Protein AF-A0A7T8KEN3-F1 (afdb_monomer)

Solvent-accessible surface area (backbone atoms only — not comparable to full-atom values): 2972 Å² total; per-residue (Å²): 117,75,66,60,59,56,50,50,52,54,54,41,47,74,73,69,48,52,72,70,56,46,33,66,74,68,73,47,58,64,70,59,54,51,53,53,51,52,54,51,55,55,49,57,57,61,76,74,115

Organism: Caligus rogercresseyi (NCBI:txid217165)

Secondary structure (DSSP, 8-state):
-HHHHHHHHHHHHHTT--HHHHHHHHT--HHHHHHHHHHHHHHHHHTT-

Sequence (49 aa):
MEQEKRSAIIVLARAGRTTSEIIKTTKLPRSKVFRVLNRHYKQCYQDTL

Structure (mmCIF, N/CA/C/O backbone):
data_AF-A0A7T8KEN3-F1
#
_entry.id   AF-A0A7T8KEN3-F1
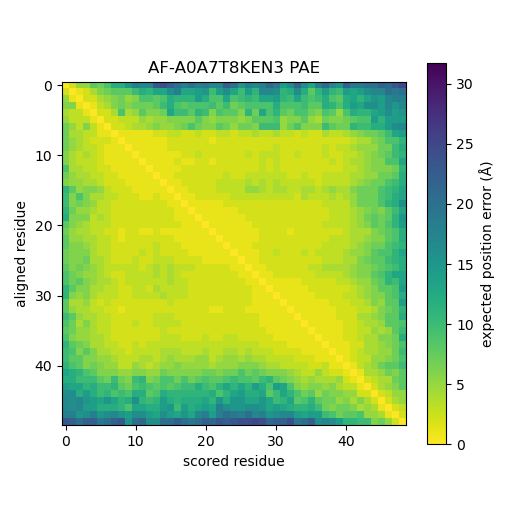#
loop_
_atom_site.group_PDB
_atom_site.id
_atom_site.type_symbol
_atom_site.label_atom_id
_atom_site.label_alt_id
_atom_site.label_comp_id
_atom_site.label_asym_id
_atom_site.label_entity_id
_atom_site.label_seq_id
_atom_site.pdbx_PDB_ins_code
_atom_site.Cartn_x
_atom_site.Cartn_y
_atom_site.Cartn_z
_atom_site.occupancy
_atom_site.B_iso_or_equiv
_atom_site.auth_seq_id
_atom_site.auth_comp_id
_atom_site.auth_asym_id
_atom_site.auth_atom_id
_atom_site.pdbx_PDB_model_num
ATOM 1 N N . MET A 1 1 ? 3.866 13.559 10.987 1.00 61.16 1 MET A N 1
ATOM 2 C CA . MET A 1 1 ? 2.59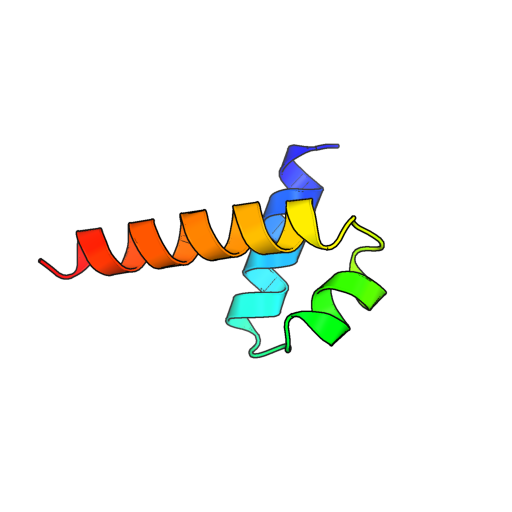8 12.795 10.925 1.00 61.16 1 MET A CA 1
ATOM 3 C C . MET A 1 1 ? 2.160 12.352 9.524 1.00 61.16 1 MET A C 1
ATOM 5 O O . MET A 1 1 ? 2.007 11.152 9.324 1.00 61.16 1 MET A O 1
ATOM 9 N N . GLU A 1 2 ? 1.900 13.226 8.537 1.00 60.28 2 GLU A N 1
ATOM 10 C CA . GLU A 1 2 ? 1.345 12.747 7.245 1.00 60.28 2 GLU A CA 1
ATOM 11 C C . GLU A 1 2 ? 2.390 12.120 6.299 1.00 60.28 2 GLU A C 1
ATOM 13 O O . GLU A 1 2 ? 2.081 11.203 5.535 1.00 60.28 2 GLU A O 1
ATOM 18 N N . GLN A 1 3 ? 3.639 12.576 6.387 1.00 63.41 3 GLN A N 1
ATOM 19 C CA . GLN A 1 3 ? 4.755 12.084 5.575 1.00 63.41 3 GLN A CA 1
ATOM 20 C C . GLN A 1 3 ? 5.180 10.662 5.977 1.00 63.41 3 GLN A C 1
ATOM 22 O O . GLN A 1 3 ? 5.371 9.809 5.114 1.00 63.41 3 GLN A O 1
ATOM 27 N N . GLU A 1 4 ? 5.184 10.363 7.277 1.00 67.31 4 GLU A N 1
ATOM 28 C CA . GLU A 1 4 ? 5.507 9.039 7.834 1.00 67.31 4 GLU A CA 1
ATOM 29 C C . GLU A 1 4 ? 4.548 7.951 7.330 1.00 67.31 4 GLU A C 1
ATOM 31 O O . GLU A 1 4 ? 4.961 6.853 6.959 1.00 67.31 4 GLU A O 1
ATOM 36 N N . LYS A 1 5 ? 3.256 8.285 7.214 1.00 67.12 5 LYS A N 1
ATOM 37 C CA . LYS A 1 5 ? 2.230 7.370 6.697 1.00 67.12 5 LYS A CA 1
ATOM 38 C C . LYS A 1 5 ? 2.401 7.062 5.205 1.00 67.12 5 LYS A C 1
ATOM 40 O O . LYS A 1 5 ? 2.060 5.963 4.773 1.00 67.12 5 LYS A O 1
ATOM 45 N N . ARG A 1 6 ? 2.936 8.001 4.410 1.00 73.19 6 ARG A N 1
ATOM 46 C CA . ARG A 1 6 ? 3.272 7.756 2.993 1.00 73.19 6 ARG A CA 1
ATOM 47 C C . ARG A 1 6 ? 4.491 6.844 2.867 1.00 73.19 6 ARG A C 1
ATOM 49 O O . ARG A 1 6 ? 4.457 5.927 2.051 1.00 73.19 6 ARG A O 1
ATOM 56 N N . SER A 1 7 ? 5.504 7.043 3.711 1.00 78.69 7 SER A N 1
ATOM 57 C CA . SER A 1 7 ? 6.674 6.160 3.761 1.00 78.69 7 SER A CA 1
ATOM 58 C C . SER A 1 7 ? 6.296 4.728 4.137 1.00 78.69 7 SER A C 1
ATOM 60 O O . SER A 1 7 ? 6.751 3.800 3.478 1.00 78.69 7 SER A O 1
ATOM 62 N N . ALA A 1 8 ? 5.395 4.529 5.105 1.00 88.12 8 ALA A N 1
ATOM 63 C CA . ALA A 1 8 ? 4.952 3.190 5.502 1.00 88.12 8 ALA A CA 1
ATOM 64 C C . ALA A 1 8 ? 4.306 2.395 4.347 1.00 88.12 8 ALA A C 1
ATOM 66 O O . ALA A 1 8 ? 4.591 1.211 4.184 1.00 88.12 8 ALA A O 1
ATOM 67 N N . ILE A 1 9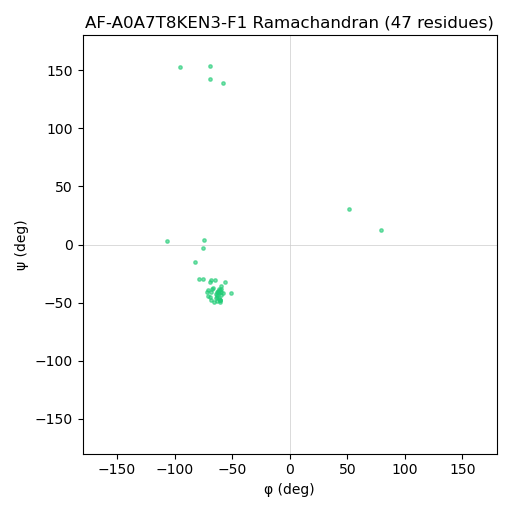 ? 3.482 3.042 3.508 1.00 89.88 9 ILE A N 1
ATOM 68 C CA . ILE A 1 9 ? 2.878 2.401 2.325 1.00 89.88 9 ILE A CA 1
ATOM 69 C C . ILE A 1 9 ? 3.964 1.915 1.356 1.00 89.88 9 ILE A C 1
ATOM 71 O O . ILE A 1 9 ? 3.905 0.777 0.898 1.00 89.88 9 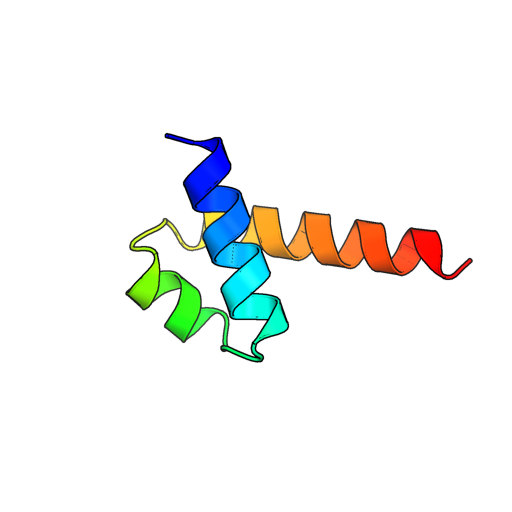ILE A O 1
ATOM 75 N N . ILE A 1 10 ? 4.949 2.767 1.050 1.00 90.19 10 ILE A N 1
ATOM 76 C CA . ILE A 1 10 ? 6.017 2.444 0.092 1.00 90.19 10 ILE A CA 1
ATOM 77 C C . ILE A 1 10 ? 6.932 1.346 0.643 1.00 90.19 10 ILE A C 1
ATOM 79 O O . ILE A 1 10 ? 7.290 0.433 -0.095 1.00 90.19 10 ILE A O 1
ATOM 83 N N . VAL A 1 11 ? 7.274 1.389 1.934 1.00 91.56 11 VAL A N 1
ATOM 84 C CA . VAL A 1 11 ? 8.091 0.351 2.584 1.00 91.56 11 VAL A CA 1
ATOM 85 C C . VAL A 1 11 ? 7.403 -1.012 2.505 1.00 91.56 11 VAL A C 1
ATOM 87 O O . VAL A 1 11 ? 8.024 -1.985 2.085 1.00 91.56 11 VAL A O 1
ATOM 90 N N . LEU A 1 12 ? 6.109 -1.086 2.832 1.00 91.12 12 LEU A N 1
ATOM 91 C CA . LEU A 1 12 ? 5.355 -2.340 2.753 1.00 91.12 12 LEU A CA 1
ATOM 92 C C . LEU A 1 12 ? 5.196 -2.833 1.307 1.00 91.12 12 LEU A C 1
ATOM 94 O O . LEU A 1 12 ? 5.291 -4.034 1.062 1.00 91.12 12 LEU A O 1
ATOM 98 N N . ALA A 1 13 ? 5.000 -1.921 0.351 1.00 90.06 13 ALA A N 1
ATOM 99 C CA . ALA A 1 13 ? 4.932 -2.263 -1.068 1.00 90.06 13 ALA A CA 1
ATOM 100 C C . ALA A 1 13 ? 6.257 -2.840 -1.588 1.00 90.06 13 ALA A C 1
ATOM 102 O O . ALA A 1 13 ? 6.254 -3.850 -2.285 1.00 90.06 13 ALA A O 1
ATOM 103 N N . ARG A 1 14 ? 7.393 -2.245 -1.198 1.00 88.38 14 ARG A N 1
ATOM 104 C CA . ARG A 1 14 ? 8.739 -2.752 -1.521 1.00 88.38 14 ARG A CA 1
ATOM 105 C C . ARG A 1 14 ? 9.031 -4.102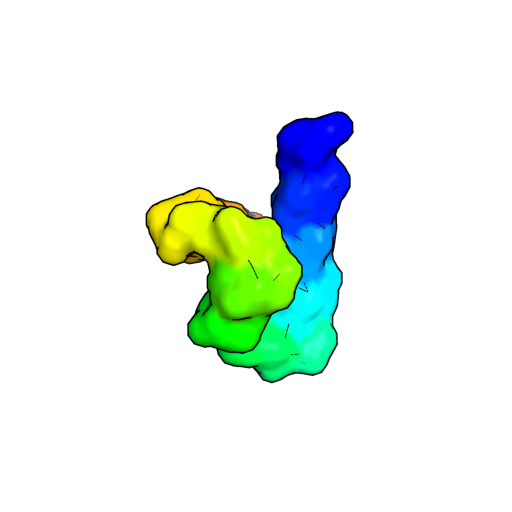 -0.870 1.00 88.38 14 ARG A C 1
ATOM 107 O O . ARG A 1 14 ? 9.738 -4.908 -1.457 1.00 88.38 14 ARG A O 1
ATOM 114 N N . ALA A 1 15 ? 8.452 -4.370 0.299 1.00 90.88 15 ALA A N 1
ATOM 115 C CA . ALA A 1 15 ? 8.518 -5.672 0.960 1.00 90.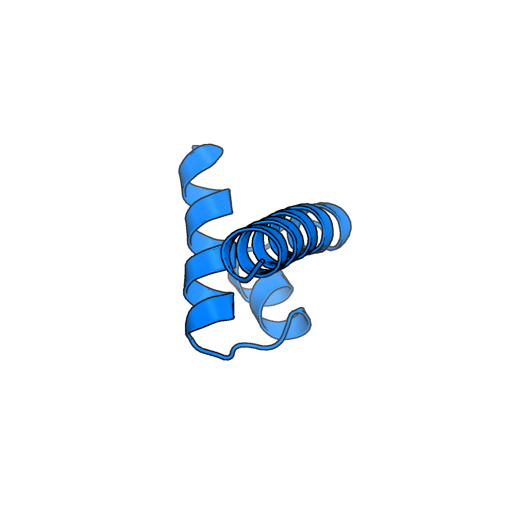88 15 ALA A CA 1
ATOM 116 C C . ALA A 1 15 ? 7.619 -6.747 0.307 1.00 90.88 15 ALA A C 1
ATOM 118 O O . ALA A 1 15 ? 7.501 -7.846 0.845 1.00 90.88 15 ALA A O 1
ATOM 119 N N . GLY A 1 16 ? 6.948 -6.440 -0.810 1.00 89.88 16 GLY A N 1
ATOM 120 C CA . GLY A 1 16 ? 6.104 -7.387 -1.543 1.00 89.88 16 GLY A CA 1
ATOM 121 C C . GLY A 1 16 ? 4.718 -7.612 -0.933 1.00 89.88 16 GLY A C 1
ATOM 122 O O . GL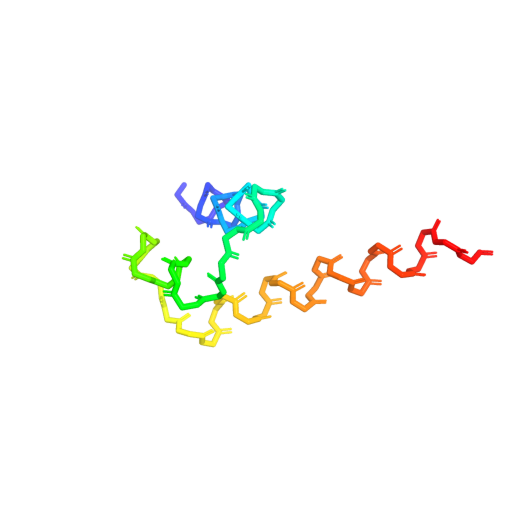Y A 1 16 ? 4.023 -8.546 -1.330 1.00 89.88 16 GLY A O 1
ATOM 123 N N . ARG A 1 17 ? 4.284 -6.778 0.025 1.00 91.56 17 ARG A N 1
ATOM 124 C CA . ARG A 1 17 ? 2.939 -6.892 0.609 1.00 91.56 17 ARG A CA 1
ATOM 125 C C . ARG A 1 17 ? 1.872 -6.502 -0.401 1.00 91.56 17 ARG A C 1
ATOM 127 O O . ARG A 1 17 ? 2.005 -5.525 -1.139 1.00 91.56 17 ARG A O 1
ATOM 134 N N . THR A 1 18 ? 0.754 -7.218 -0.367 1.00 91.81 18 THR A N 1
ATOM 135 C CA . THR A 1 18 ? -0.397 -6.892 -1.210 1.00 91.81 18 THR A CA 1
ATOM 136 C C . THR A 1 18 ? -1.056 -5.591 -0.753 1.00 91.81 18 THR A C 1
ATOM 138 O O . THR A 1 18 ? -1.047 -5.235 0.428 1.00 91.81 18 THR A O 1
ATOM 141 N N . THR A 1 19 ? -1.723 -4.881 -1.666 1.00 90.06 19 THR A N 1
ATOM 142 C CA . THR A 1 19 ? -2.443 -3.642 -1.324 1.00 90.06 19 THR A CA 1
ATOM 143 C C . THR A 1 19 ? -3.480 -3.851 -0.212 1.00 90.06 19 THR A C 1
ATOM 145 O O . THR A 1 19 ? -3.692 -2.955 0.601 1.00 90.06 19 THR A O 1
ATOM 148 N N . SER A 1 20 ? -4.098 -5.036 -0.141 1.00 93.00 20 SER A N 1
ATOM 149 C CA . SER A 1 20 ? -5.056 -5.397 0.914 1.00 93.00 20 SER A CA 1
ATOM 150 C C . SER A 1 20 ? -4.398 -5.441 2.296 1.00 93.00 20 SER A C 1
ATOM 152 O O . SER A 1 20 ? -4.911 -4.847 3.245 1.00 93.00 20 SER A O 1
ATOM 154 N N . GLU A 1 21 ? -3.230 -6.078 2.408 1.00 93.88 21 GLU A N 1
ATOM 155 C CA . GLU A 1 21 ? -2.452 -6.103 3.651 1.00 93.88 21 GLU A CA 1
ATOM 156 C C . GLU A 1 21 ? -1.996 -4.700 4.047 1.00 93.88 21 GLU A C 1
ATOM 158 O O . GLU A 1 21 ? -2.174 -4.304 5.194 1.00 93.88 21 GLU A O 1
ATOM 163 N N . ILE A 1 22 ? -1.508 -3.905 3.092 1.00 93.44 22 ILE A N 1
ATOM 164 C CA . ILE A 1 22 ? -1.072 -2.526 3.346 1.00 93.44 22 ILE A CA 1
ATOM 165 C C . ILE A 1 22 ? -2.214 -1.686 3.930 1.00 93.44 22 ILE A C 1
ATOM 167 O O . ILE A 1 22 ? -1.997 -0.926 4.874 1.00 93.44 22 ILE A O 1
ATOM 171 N N . ILE A 1 23 ? -3.439 -1.829 3.413 1.00 93.75 23 ILE A N 1
ATOM 172 C CA . ILE A 1 23 ? -4.623 -1.132 3.942 1.00 93.75 23 ILE A CA 1
ATOM 173 C C . ILE A 1 23 ? -4.889 -1.547 5.393 1.00 93.75 23 ILE A C 1
ATOM 175 O O . ILE A 1 23 ? -5.084 -0.680 6.247 1.00 93.75 23 ILE A O 1
ATOM 179 N N . LYS A 1 24 ? -4.848 -2.853 5.687 1.00 92.44 24 LYS A N 1
ATOM 180 C CA . LYS A 1 24 ? -5.066 -3.383 7.043 1.00 92.44 24 LYS A CA 1
ATOM 181 C C . LYS A 1 24 ? -3.998 -2.891 8.022 1.00 92.44 24 LYS A C 1
ATOM 183 O O . LYS A 1 24 ? -4.337 -2.434 9.110 1.00 92.44 24 LYS A O 1
ATOM 188 N N . THR A 1 25 ? -2.727 -2.929 7.626 1.00 91.69 25 THR A N 1
ATOM 189 C CA . THR A 1 25 ? -1.593 -2.529 8.470 1.00 91.69 25 THR A CA 1
ATOM 190 C C . THR A 1 25 ? -1.562 -1.023 8.715 1.00 91.69 25 THR A C 1
ATOM 192 O O . THR A 1 25 ? -1.377 -0.580 9.844 1.00 91.69 25 THR A O 1
ATOM 195 N N . THR A 1 26 ? -1.762 -0.216 7.672 1.00 88.31 26 THR A N 1
ATOM 196 C CA . THR A 1 26 ? -1.669 1.250 7.781 1.00 88.31 26 THR A CA 1
ATOM 197 C C . THR A 1 26 ? -2.945 1.897 8.321 1.00 88.31 26 THR A C 1
ATOM 199 O O . THR A 1 26 ? -2.911 3.067 8.707 1.00 88.31 26 THR A O 1
ATOM 202 N N . LYS A 1 27 ? -4.069 1.161 8.342 1.00 91.75 27 LYS A N 1
ATOM 203 C CA . LYS A 1 27 ? -5.416 1.661 8.676 1.00 91.75 27 LYS A CA 1
ATOM 204 C C . LYS A 1 27 ? -5.799 2.913 7.872 1.00 91.75 27 LYS A C 1
ATOM 206 O O . LYS A 1 27 ? -6.519 3.787 8.351 1.00 91.75 27 LYS A O 1
ATOM 211 N N . LEU A 1 28 ? -5.277 3.027 6.651 1.00 89.19 28 LEU A N 1
ATOM 212 C CA . LEU A 1 28 ? -5.534 4.148 5.753 1.00 89.19 28 LEU A CA 1
ATOM 213 C C . LEU A 1 28 ? -6.674 3.833 4.779 1.00 89.19 28 LEU A C 1
ATOM 215 O O . LEU A 1 28 ? -6.854 2.676 4.394 1.00 89.19 28 LEU A O 1
ATOM 219 N N . PRO A 1 29 ? -7.399 4.858 4.292 1.00 91.75 29 PRO A N 1
ATOM 220 C CA . PRO A 1 29 ? -8.390 4.668 3.244 1.00 91.75 29 PRO A CA 1
ATOM 221 C C . PRO A 1 29 ? -7.763 4.051 1.993 1.00 91.75 29 PRO A C 1
ATOM 223 O O . PRO A 1 29 ? -6.692 4.480 1.548 1.00 91.75 29 PRO A O 1
ATOM 226 N N . ARG A 1 30 ? -8.475 3.105 1.371 1.00 91.25 30 ARG A N 1
ATOM 227 C CA . ARG A 1 30 ? -8.047 2.440 0.129 1.00 91.25 30 ARG A CA 1
ATOM 228 C C . ARG A 1 30 ? -7.638 3.440 -0.954 1.00 91.25 30 ARG A C 1
ATOM 230 O O . ARG A 1 30 ? -6.614 3.245 -1.600 1.00 91.25 30 ARG A O 1
ATOM 237 N N . SER A 1 31 ? -8.390 4.531 -1.108 1.00 92.81 31 SER A N 1
ATOM 238 C CA . SER A 1 31 ? -8.100 5.607 -2.064 1.00 92.81 31 SER A CA 1
ATOM 239 C C . SER A 1 31 ? -6.743 6.278 -1.818 1.00 92.81 31 SER A C 1
ATOM 241 O O . SER A 1 31 ? -6.021 6.575 -2.771 1.00 92.81 31 SER A O 1
ATOM 243 N N . LYS A 1 32 ? -6.350 6.471 -0.551 1.00 90.94 32 LYS A N 1
ATOM 244 C CA . LYS A 1 32 ? -5.058 7.062 -0.177 1.00 90.94 32 LYS A CA 1
ATOM 245 C C . LYS A 1 32 ? -3.908 6.105 -0.481 1.00 90.94 32 LYS A C 1
ATOM 247 O O . LYS A 1 32 ? -2.918 6.533 -1.069 1.00 90.94 32 LYS A O 1
ATOM 252 N N . VAL A 1 33 ? -4.064 4.821 -0.150 1.00 91.50 33 VAL A N 1
ATOM 253 C CA . VAL A 1 33 ? -3.069 3.780 -0.464 1.00 91.50 33 VAL A CA 1
ATOM 254 C C . VAL A 1 33 ? -2.863 3.673 -1.975 1.00 91.50 33 VAL A C 1
ATOM 256 O O . VAL A 1 33 ? -1.732 3.779 -2.444 1.00 91.50 33 VAL A O 1
ATOM 259 N N . PHE A 1 34 ? -3.947 3.578 -2.751 1.00 91.06 34 PHE A N 1
ATOM 260 C CA . PHE A 1 34 ? -3.879 3.519 -4.214 1.00 91.06 34 PHE A CA 1
ATOM 261 C C . PHE A 1 34 ? -3.203 4.748 -4.823 1.00 91.06 34 PHE A C 1
ATOM 263 O O . PHE A 1 34 ? -2.368 4.613 -5.712 1.00 91.06 34 PHE A O 1
ATOM 270 N N . ARG A 1 35 ? -3.528 5.953 -4.337 1.00 91.06 35 ARG A N 1
ATOM 271 C CA . ARG A 1 35 ? -2.920 7.196 -4.832 1.00 91.06 35 ARG A CA 1
ATOM 272 C C . ARG A 1 35 ? -1.407 7.224 -4.597 1.00 91.06 35 ARG A C 1
ATOM 274 O O . ARG A 1 35 ? -0.673 7.661 -5.480 1.00 91.06 35 ARG A O 1
ATOM 281 N N . VAL A 1 36 ? -0.946 6.762 -3.433 1.00 90.00 36 VAL A N 1
ATOM 282 C CA . VAL A 1 36 ? 0.487 6.701 -3.102 1.00 90.00 36 VAL A CA 1
ATOM 283 C C . VAL A 1 36 ? 1.203 5.656 -3.957 1.00 90.00 36 VAL A C 1
ATOM 285 O O . VAL A 1 36 ? 2.223 5.981 -4.558 1.00 90.00 36 VAL A O 1
ATOM 288 N N . LEU A 1 37 ? 0.645 4.447 -4.072 1.00 89.06 37 LEU A N 1
ATOM 289 C CA . LEU A 1 37 ? 1.217 3.384 -4.902 1.00 89.06 37 LEU A CA 1
ATOM 290 C C . LEU A 1 37 ? 1.294 3.794 -6.376 1.00 89.06 37 LEU A C 1
ATOM 292 O O . LEU A 1 37 ? 2.351 3.693 -6.984 1.00 89.06 37 LEU A O 1
ATOM 296 N N . ASN A 1 38 ? 0.211 4.334 -6.939 1.00 89.44 38 ASN A N 1
ATOM 297 C CA . ASN A 1 38 ? 0.177 4.754 -8.341 1.00 89.44 38 ASN A CA 1
ATOM 298 C C . ASN A 1 38 ? 1.199 5.866 -8.633 1.00 89.44 38 ASN A C 1
ATOM 300 O O . ASN A 1 38 ? 1.882 5.828 -9.652 1.00 89.44 38 ASN A O 1
ATOM 304 N N . ARG A 1 39 ? 1.357 6.838 -7.721 1.00 86.81 39 ARG A N 1
ATOM 305 C CA . ARG A 1 39 ? 2.407 7.860 -7.850 1.00 86.81 39 ARG A CA 1
ATOM 306 C C . ARG A 1 39 ? 3.805 7.232 -7.806 1.00 86.81 39 ARG A C 1
ATOM 308 O O . ARG A 1 39 ? 4.646 7.627 -8.601 1.00 86.81 39 ARG A O 1
ATOM 315 N N . HIS A 1 40 ? 4.033 6.257 -6.925 1.00 83.94 40 HIS A N 1
ATOM 316 C CA . HIS A 1 40 ? 5.317 5.564 -6.825 1.00 83.94 40 HIS A CA 1
ATOM 317 C C . HIS A 1 40 ? 5.661 4.784 -8.104 1.00 83.94 40 HIS A C 1
ATOM 319 O O . HIS A 1 40 ? 6.747 4.965 -8.642 1.00 83.94 40 HIS A O 1
ATOM 325 N N . TYR A 1 41 ? 4.726 3.992 -8.638 1.00 81.31 41 TYR A N 1
ATOM 326 C CA . TYR A 1 41 ? 4.955 3.211 -9.859 1.00 81.31 41 TYR A CA 1
ATOM 327 C C . TYR A 1 41 ? 5.122 4.083 -11.106 1.00 81.31 41 TYR A C 1
ATOM 329 O O . TYR A 1 41 ? 5.976 3.790 -11.937 1.00 81.31 41 TYR A O 1
ATOM 337 N N . LYS A 1 42 ? 4.357 5.178 -11.228 1.00 80.06 42 LYS A N 1
ATOM 338 C CA . LYS A 1 42 ? 4.548 6.140 -12.325 1.00 80.06 42 LYS A CA 1
ATOM 339 C C . LYS A 1 42 ? 5.932 6.778 -12.300 1.00 80.06 42 LYS A C 1
ATOM 341 O O . LYS A 1 42 ? 6.500 6.983 -13.361 1.00 80.06 42 LYS A O 1
ATOM 346 N N . GLN A 1 43 ? 6.453 7.082 -11.112 1.00 73.06 43 GLN A N 1
ATOM 347 C CA . GLN A 1 43 ? 7.798 7.629 -10.967 1.00 73.06 43 GLN A CA 1
ATOM 348 C C . GLN A 1 43 ? 8.851 6.604 -11.406 1.00 73.06 43 GLN A C 1
ATOM 350 O O . GLN A 1 43 ? 9.656 6.910 -12.273 1.00 73.06 43 GLN A O 1
ATOM 355 N N . CYS A 1 44 ? 8.759 5.361 -10.919 1.00 62.38 44 CYS A N 1
ATOM 356 C CA . CYS A 1 44 ? 9.691 4.304 -11.316 1.00 62.38 44 CYS A CA 1
ATOM 357 C C . CYS A 1 44 ? 9.680 4.025 -12.827 1.00 62.38 44 CYS A C 1
ATOM 359 O O . CYS A 1 44 ? 10.736 3.760 -13.381 1.00 62.38 44 CYS A O 1
ATOM 361 N N . TYR A 1 45 ? 8.522 4.108 -13.492 1.00 62.88 45 TYR A N 1
ATOM 362 C CA . TYR A 1 45 ? 8.423 3.917 -14.945 1.00 62.88 45 TYR A CA 1
ATOM 363 C C . TYR A 1 45 ? 9.076 5.053 -15.748 1.00 62.88 45 TYR A C 1
ATOM 365 O O . TYR A 1 45 ? 9.595 4.817 -16.832 1.00 62.88 45 TYR A O 1
ATOM 373 N N . GLN A 1 46 ? 9.054 6.285 -15.233 1.00 61.75 46 GLN A N 1
ATOM 374 C CA . GLN A 1 46 ? 9.709 7.425 -15.885 1.00 61.75 46 GLN A CA 1
ATOM 375 C C . GLN A 1 46 ? 11.233 7.383 -15.722 1.00 61.75 46 GLN A C 1
ATOM 377 O O . GLN A 1 46 ? 11.935 7.807 -16.624 1.00 61.75 46 GLN A O 1
ATOM 382 N N . ASP A 1 47 ? 11.741 6.812 -14.626 1.00 57.94 47 ASP A N 1
ATOM 383 C CA . ASP A 1 47 ? 13.185 6.651 -14.395 1.00 57.94 47 ASP A CA 1
ATOM 384 C C . ASP A 1 47 ? 13.816 5.515 -15.236 1.00 57.94 47 ASP A C 1
ATOM 386 O O . ASP A 1 47 ? 15.017 5.271 -15.141 1.00 57.94 47 ASP A O 1
ATOM 390 N N . THR A 1 48 ? 13.017 4.776 -16.021 1.00 56.69 48 THR A N 1
ATOM 391 C CA . THR A 1 48 ? 13.488 3.662 -16.874 1.00 56.69 48 THR A CA 1
ATOM 392 C C . THR A 1 48 ? 13.514 3.987 -18.376 1.00 56.69 48 THR A C 1
ATOM 394 O O . THR A 1 48 ? 13.816 3.093 -19.168 1.00 56.69 48 THR A O 1
ATOM 397 N N . LEU A 1 49 ? 13.182 5.225 -18.767 1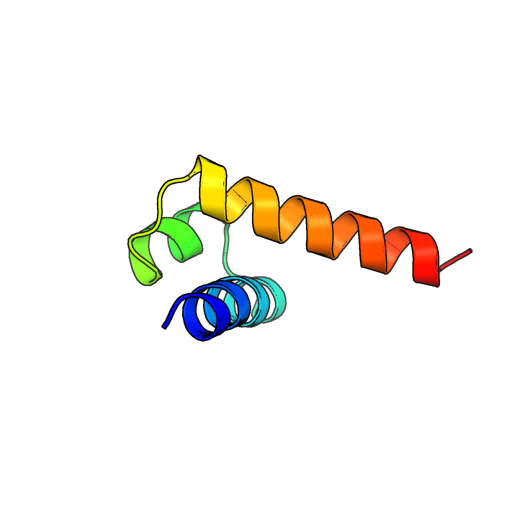.00 49.78 49 LEU A N 1
ATOM 398 C CA . LEU A 1 49 ? 13.242 5.756 -20.141 1.00 49.78 49 LEU A CA 1
ATOM 399 C C . LEU A 1 49 ? 14.448 6.687 -20.301 1.00 49.78 49 LEU A C 1
ATOM 401 O O . LEU A 1 49 ? 15.049 6.650 -21.396 1.00 49.78 49 LEU A O 1
#

Mean predicted aligned error: 5.41 Å

Radius of gyration: 10.81 Å; Cα contacts (8 Å, |Δi|>4): 26; chains: 1; bounding box: 22×20×31 Å

Nearest PDB structures (foldseek):
  2r0q-assembly1_F  TM=8.882E-01  e=4.731E-01  Staphylococcus aureus
  7bhy-assembly1_A  TM=6.204E-01  e=5.803E-01  Bacillus subtilis subsp. subtilis str. 168
  4ldz-assembly1_B  TM=7.760E-01  e=2.115E+00  Bacillus subtilis subsp. subtilis str. 168
  2efq-assembly1_A  TM=5.927E-01  e=8.156E-01  Sulfurisphaera tokodaii str. 7
  4hri-assembly1_B  TM=6.424E-01  e=4.178E+00  Nostoc sp. PCC 7120 = FACHB-418

Foldseek 3Di:
DVVVLLVQLVVCVVVVDDLVVNCVVSVDDSVVSVVSVVVVVVVVVVVVD

p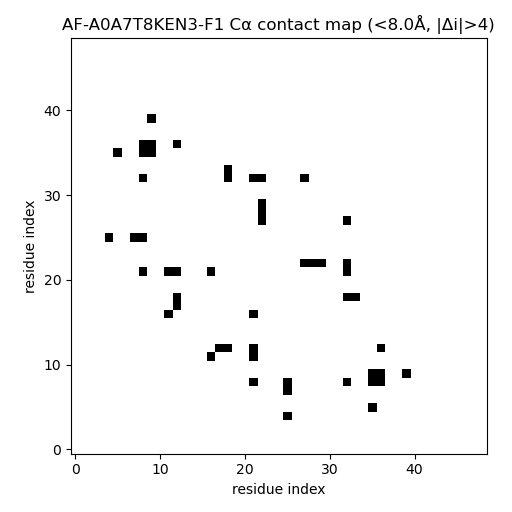LDDT: mean 82.6, std 12.66, range [49.78, 93.88]